Protein AF-A0A3D5VIM2-F1 (afdb_monomer_lite)

Structure (mmCIF, N/CA/C/O backbone):
data_AF-A0A3D5VIM2-F1
#
_entry.id   AF-A0A3D5VIM2-F1
#
loop_
_atom_site.group_PDB
_atom_site.id
_atom_site.type_symbol
_atom_site.label_atom_id
_atom_site.label_alt_id
_atom_site.label_comp_id
_atom_site.label_asym_id
_atom_site.label_entity_id
_atom_site.label_seq_id
_atom_site.pdbx_PDB_ins_code
_atom_site.Cartn_x
_atom_site.Cartn_y
_atom_site.Cartn_z
_atom_site.occupancy
_atom_site.B_iso_or_equiv
_atom_site.auth_seq_id
_atom_site.auth_comp_id
_atom_site.auth_asym_id
_atom_site.auth_atom_id
_atom_site.pdbx_PDB_model_num
ATOM 1 N N . MET A 1 1 ? -27.672 0.582 47.931 1.00 62.47 1 MET A N 1
ATOM 2 C CA . MET A 1 1 ? -27.577 -0.525 46.949 1.00 62.47 1 MET A CA 1
ATOM 3 C C . MET A 1 1 ? -27.860 -0.060 45.521 1.00 62.47 1 MET A C 1
ATOM 5 O O . MET A 1 1 ? -27.093 -0.397 44.631 1.00 62.47 1 MET A O 1
ATOM 9 N N . THR A 1 2 ? -28.867 0.791 45.307 1.00 73.56 2 THR A N 1
ATOM 10 C CA . THR A 1 2 ? -29.268 1.333 43.991 1.00 73.56 2 THR A CA 1
ATOM 11 C C . THR A 1 2 ? -28.146 2.015 43.196 1.00 73.56 2 THR A C 1
ATOM 13 O O . THR A 1 2 ? -28.002 1.738 42.017 1.00 73.56 2 THR A O 1
ATOM 16 N N . LYS A 1 3 ? -27.273 2.815 43.827 1.00 76.06 3 LYS A N 1
ATOM 17 C CA . LYS A 1 3 ? -26.131 3.468 43.142 1.00 76.06 3 LYS A CA 1
ATOM 18 C C . L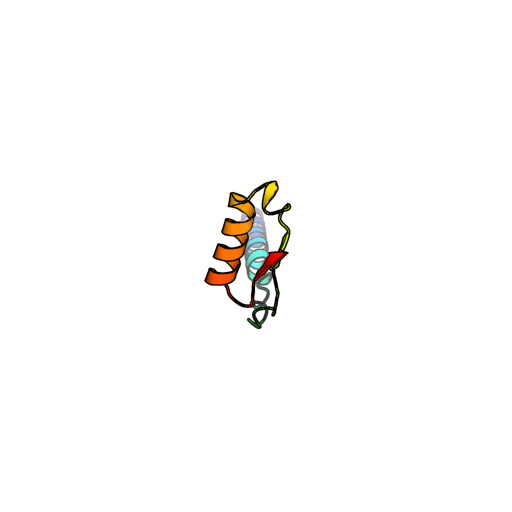YS A 1 3 ? -25.107 2.477 42.563 1.00 76.06 3 LYS A C 1
ATOM 20 O O . LYS A 1 3 ? -24.551 2.718 41.501 1.00 76.06 3 LYS A O 1
ATOM 25 N N . ARG A 1 4 ? -24.882 1.347 43.249 1.00 83.19 4 ARG A N 1
ATOM 26 C CA . ARG A 1 4 ? -23.993 0.268 42.775 1.00 83.19 4 ARG A CA 1
ATOM 27 C C . ARG A 1 4 ? -24.645 -0.529 41.645 1.00 83.19 4 ARG A C 1
ATOM 29 O O . ARG A 1 4 ? -23.963 -0.938 40.719 1.00 83.19 4 ARG A O 1
ATOM 36 N N . LEU A 1 5 ? -25.967 -0.691 41.712 1.00 87.31 5 LEU A N 1
ATOM 37 C CA . LEU A 1 5 ? -26.774 -1.371 40.700 1.00 87.31 5 LEU A CA 1
ATOM 38 C C . LEU A 1 5 ? -26.832 -0.563 39.393 1.00 87.31 5 LEU A C 1
ATOM 40 O O . LEU A 1 5 ? -26.617 -1.121 38.326 1.00 87.31 5 LEU A O 1
ATOM 44 N N . VAL A 1 6 ? -27.002 0.760 39.482 1.00 89.88 6 VAL A N 1
ATOM 45 C CA . VAL A 1 6 ? -26.945 1.671 38.323 1.00 89.88 6 VAL A CA 1
ATOM 46 C C . VAL A 1 6 ? -25.557 1.665 37.673 1.00 89.88 6 VAL A C 1
ATOM 48 O O . VAL A 1 6 ? -25.460 1.605 36.452 1.00 89.88 6 VAL A O 1
ATOM 51 N N . ALA A 1 7 ? -24.483 1.659 38.470 1.00 91.25 7 ALA A N 1
ATOM 52 C CA . ALA A 1 7 ? -23.120 1.564 37.944 1.00 91.25 7 ALA A CA 1
ATOM 53 C C . ALA A 1 7 ? -22.867 0.229 37.217 1.00 91.25 7 ALA A C 1
ATOM 55 O O . ALA A 1 7 ? -22.281 0.218 36.139 1.00 91.25 7 ALA A O 1
ATOM 56 N N . LEU A 1 8 ? -23.363 -0.884 37.767 1.00 91.69 8 LEU A N 1
ATOM 57 C CA . LEU A 1 8 ? -23.257 -2.202 37.135 1.00 91.69 8 LEU A CA 1
ATOM 58 C C . LEU A 1 8 ? -24.012 -2.266 35.803 1.00 91.69 8 LEU A C 1
ATOM 60 O O . LEU A 1 8 ? -23.474 -2.775 34.823 1.00 91.69 8 LEU A O 1
ATOM 64 N N . VAL A 1 9 ? -25.220 -1.701 35.744 1.00 91.88 9 VAL A N 1
ATOM 65 C CA . VAL A 1 9 ? -26.008 -1.622 34.505 1.00 91.88 9 VAL A CA 1
ATOM 66 C C . VAL A 1 9 ? -25.294 -0.771 33.452 1.00 91.88 9 VAL A C 1
ATOM 68 O O . VAL A 1 9 ? -25.229 -1.181 32.297 1.00 91.88 9 VAL A O 1
ATOM 71 N N . LEU A 1 10 ? -24.693 0.361 33.838 1.00 90.69 10 LEU A N 1
ATOM 72 C CA . LEU A 1 10 ? -23.918 1.202 32.919 1.00 90.69 10 LEU A CA 1
ATOM 73 C C . LEU A 1 10 ? -22.693 0.463 32.356 1.00 90.69 10 LEU A C 1
ATOM 75 O O . LEU A 1 10 ? -22.446 0.521 31.154 1.00 90.69 10 LEU A O 1
ATOM 79 N N . CYS A 1 11 ? -21.958 -0.271 33.198 1.00 90.44 11 CYS A N 1
ATOM 80 C CA . CYS A 1 11 ? -20.825 -1.083 32.751 1.00 90.44 11 CYS A CA 1
ATOM 81 C C . CYS A 1 11 ? -21.257 -2.170 31.758 1.00 90.44 11 CYS A C 1
ATOM 83 O O . CYS A 1 11 ? -20.620 -2.340 30.722 1.00 90.44 11 CYS A O 1
ATOM 85 N N . VAL A 1 12 ? -22.356 -2.875 32.033 1.00 90.19 12 VAL A N 1
ATOM 86 C CA . VAL A 1 12 ? -22.892 -3.901 31.121 1.00 90.19 12 VAL A CA 1
ATOM 87 C C . VAL A 1 12 ? -23.342 -3.280 29.793 1.00 90.19 12 VAL A C 1
ATOM 89 O O . VAL A 1 12 ? -23.086 -3.840 28.727 1.00 90.19 12 VAL A O 1
ATOM 92 N N . LEU A 1 13 ? -23.947 -2.094 29.830 1.00 87.75 13 LEU A N 1
ATOM 93 C CA . LEU A 1 13 ? -24.388 -1.381 28.631 1.00 87.75 13 LEU A CA 1
ATOM 94 C C . LEU A 1 13 ? -23.201 -0.926 27.762 1.00 87.75 13 LEU A C 1
ATOM 96 O O . LEU A 1 13 ? -23.244 -1.042 26.540 1.00 87.75 13 LEU A O 1
ATOM 100 N N . MET A 1 14 ? -22.096 -0.499 28.376 1.00 84.88 14 MET A N 1
ATOM 101 C CA . MET A 1 14 ? -20.873 -0.168 27.635 1.00 84.88 14 MET A CA 1
ATOM 102 C C . MET A 1 14 ? -20.183 -1.397 27.032 1.00 84.88 14 MET A C 1
ATOM 104 O O . MET A 1 14 ? -19.700 -1.339 25.903 1.00 84.88 14 MET A O 1
ATOM 108 N N . LEU A 1 15 ? -20.166 -2.523 27.748 1.00 85.50 15 LEU A N 1
ATOM 109 C CA . LEU A 1 15 ? -19.575 -3.769 27.247 1.00 85.50 15 LEU A CA 1
ATOM 110 C C . LEU A 1 15 ? -20.382 -4.367 26.083 1.00 85.50 15 LEU A C 1
ATOM 112 O O . LEU A 1 15 ? -19.805 -4.895 25.134 1.00 85.50 15 LEU A O 1
ATOM 116 N N . THR A 1 16 ? -21.710 -4.249 26.122 1.00 80.75 16 THR A N 1
ATOM 117 C CA . THR A 1 16 ? -22.592 -4.734 25.047 1.00 80.75 16 THR A CA 1
ATOM 118 C C . THR A 1 16 ? -22.503 -3.883 23.781 1.00 80.75 16 THR A C 1
ATOM 120 O O . THR A 1 16 ? -22.564 -4.441 22.688 1.00 80.75 16 THR A O 1
ATOM 123 N N . ALA A 1 17 ? -22.258 -2.574 23.894 1.00 79.69 17 ALA A N 1
ATOM 124 C CA . ALA A 1 17 ? -22.015 -1.707 22.737 1.00 79.69 17 ALA A CA 1
ATOM 125 C C . ALA A 1 17 ? -20.753 -2.107 21.945 1.00 79.69 17 ALA A C 1
ATOM 127 O O . ALA A 1 17 ? -20.777 -2.118 20.716 1.00 79.69 17 ALA A O 1
ATOM 128 N N . LEU A 1 18 ? -19.669 -2.496 22.630 1.00 73.75 18 LEU A N 1
ATOM 129 C CA . LEU A 1 18 ? -18.443 -2.968 21.969 1.00 73.75 18 LEU A CA 1
ATOM 130 C C . LEU A 1 18 ? -18.638 -4.309 21.247 1.00 73.75 18 LEU A C 1
ATOM 132 O O . LEU A 1 18 ? -18.069 -4.518 20.181 1.00 73.75 18 LEU A O 1
ATOM 136 N N . ALA A 1 19 ? -19.442 -5.211 21.813 1.00 74.56 19 ALA A N 1
ATOM 137 C CA . ALA A 1 19 ? -19.713 -6.516 21.211 1.00 74.56 19 ALA A CA 1
ATOM 138 C C . ALA A 1 19 ? -20.739 -6.454 20.060 1.00 74.56 19 ALA A C 1
ATOM 140 O O . ALA A 1 19 ? -20.705 -7.305 19.173 1.00 74.56 19 ALA A O 1
ATOM 141 N N . ALA A 1 20 ? -21.639 -5.463 20.065 1.00 67.25 20 ALA A N 1
ATOM 142 C CA . ALA A 1 20 ? -22.694 -5.304 19.060 1.00 67.25 20 ALA A CA 1
ATOM 143 C C . ALA A 1 20 ? -22.207 -4.677 17.741 1.00 67.25 20 ALA A C 1
ATOM 145 O O . ALA A 1 20 ? -22.803 -4.926 16.698 1.00 67.25 20 ALA A O 1
ATOM 146 N N . CYS A 1 21 ? -21.095 -3.934 17.748 1.00 68.06 21 CYS A N 1
ATOM 147 C CA . CYS A 1 21 ? -20.434 -3.440 16.530 1.00 68.06 21 CYS A CA 1
ATOM 148 C C . CYS A 1 21 ? -19.575 -4.512 15.833 1.00 68.06 21 CYS A C 1
ATOM 150 O O . CYS A 1 21 ? -18.551 -4.199 15.225 1.00 68.06 21 CYS A O 1
ATOM 152 N N . ARG A 1 22 ? -19.970 -5.786 15.913 1.00 64.31 22 ARG A N 1
ATOM 153 C CA . ARG A 1 22 ? -19.375 -6.835 15.090 1.00 64.31 22 ARG A CA 1
ATOM 154 C C . ARG A 1 22 ? -20.029 -6.785 13.714 1.00 64.31 22 ARG A C 1
ATOM 156 O O . ARG A 1 22 ? -21.008 -7.476 13.462 1.00 64.31 22 ARG A O 1
ATOM 163 N N . THR A 1 23 ? -19.495 -5.945 12.835 1.00 65.38 23 THR A N 1
ATOM 164 C CA . THR A 1 23 ? -19.665 -6.127 11.394 1.00 65.38 23 THR A CA 1
ATOM 165 C C . THR A 1 23 ? -19.161 -7.530 11.065 1.00 65.38 23 THR A C 1
ATOM 167 O O . THR A 1 23 ? -18.050 -7.894 11.466 1.00 65.38 23 THR A O 1
ATOM 170 N N . ASP A 1 24 ? -19.974 -8.339 10.386 1.00 64.25 24 ASP A N 1
ATOM 171 C CA . ASP A 1 24 ? -19.473 -9.546 9.733 1.00 64.25 24 ASP A CA 1
ATOM 172 C C . ASP A 1 24 ? -18.217 -9.172 8.932 1.00 64.25 24 ASP A C 1
ATOM 174 O O . ASP A 1 24 ? -18.171 -8.064 8.375 1.00 64.25 24 ASP A O 1
ATOM 178 N N . PRO A 1 25 ? -17.168 -10.019 8.902 1.00 60.09 25 PRO A N 1
ATOM 179 C CA . PRO A 1 25 ? -16.054 -9.751 8.011 1.00 60.09 25 PRO A CA 1
ATOM 180 C C . PRO A 1 25 ? -16.657 -9.568 6.624 1.00 60.09 25 PRO A C 1
ATOM 182 O O . PRO A 1 25 ? -17.414 -10.429 6.169 1.00 60.09 25 PRO A O 1
ATOM 185 N N . ALA A 1 26 ? -16.376 -8.419 6.001 1.00 60.53 26 ALA A N 1
ATOM 186 C CA . ALA A 1 26 ? -16.690 -8.204 4.601 1.00 60.53 26 ALA A CA 1
ATOM 187 C C . ALA A 1 26 ? -16.293 -9.488 3.873 1.00 60.53 26 ALA A C 1
ATOM 189 O O . ALA A 1 26 ? -15.170 -9.972 4.063 1.00 60.53 26 ALA A O 1
ATOM 190 N N . THR A 1 27 ? -17.258 -10.095 3.177 1.00 54.88 27 THR A N 1
ATOM 191 C CA . THR A 1 27 ? -17.049 -11.325 2.420 1.00 54.88 27 THR A CA 1
ATOM 192 C C . THR A 1 27 ? -15.724 -11.192 1.694 1.00 54.88 27 THR A C 1
ATOM 194 O O . THR A 1 27 ? -15.486 -10.188 1.026 1.00 54.88 27 THR A O 1
ATOM 197 N N . SER A 1 28 ? -14.830 -12.154 1.929 1.00 55.94 28 SER A N 1
ATOM 198 C CA . SER A 1 28 ? -13.469 -12.201 1.395 1.00 55.94 28 SER A CA 1
ATOM 199 C C . SER A 1 28 ? -13.453 -12.460 -0.113 1.00 55.94 28 SER A C 1
ATOM 201 O O . SER A 1 28 ? -12.712 -13.315 -0.588 1.00 55.94 28 SER A O 1
ATOM 203 N N . ASP A 1 29 ? -14.249 -11.714 -0.872 1.00 58.66 29 ASP A N 1
ATOM 204 C CA . ASP A 1 29 ? -13.866 -11.377 -2.227 1.00 58.66 29 ASP A CA 1
ATOM 205 C C . ASP A 1 29 ? -12.665 -10.454 -2.046 1.00 58.66 29 ASP A C 1
ATOM 207 O O . ASP A 1 29 ? -12.829 -9.274 -1.736 1.00 58.66 29 ASP A O 1
ATOM 211 N N . GLU A 1 30 ? -11.448 -11.011 -2.100 1.00 64.31 30 GLU A N 1
ATOM 212 C CA . GLU A 1 30 ? -10.248 -10.188 -2.231 1.00 64.31 30 GLU A CA 1
ATOM 213 C C . GLU A 1 30 ? -10.538 -9.217 -3.377 1.00 64.31 30 GLU A C 1
ATOM 215 O O . GLU A 1 30 ? -10.710 -9.682 -4.509 1.00 64.31 30 GLU A O 1
ATOM 220 N N . PRO A 1 31 ? -10.688 -7.902 -3.119 1.00 65.56 31 PRO A N 1
ATOM 221 C CA . PRO A 1 31 ? -11.038 -6.995 -4.191 1.00 65.56 31 PRO A CA 1
ATOM 222 C C . PRO A 1 31 ? -9.961 -7.141 -5.263 1.00 65.56 31 PRO A C 1
ATOM 224 O O . PRO A 1 31 ? -8.770 -7.090 -4.956 1.00 65.56 31 PRO A O 1
ATOM 227 N N . GLU A 1 32 ? -10.352 -7.393 -6.510 1.00 78.31 32 GLU A N 1
ATOM 228 C CA . GLU A 1 32 ? -9.387 -7.477 -7.599 1.00 78.31 32 GLU A CA 1
ATOM 229 C C . GLU A 1 32 ? -8.843 -6.064 -7.840 1.00 78.31 32 GLU A C 1
ATOM 231 O O . GLU A 1 32 ? -9.449 -5.243 -8.526 1.00 78.31 32 GLU A O 1
ATOM 236 N N . TYR A 1 33 ? -7.720 -5.744 -7.197 1.00 81.81 33 TYR A N 1
ATOM 237 C CA . TYR A 1 33 ? -7.064 -4.448 -7.302 1.00 81.81 33 TYR A CA 1
ATOM 238 C C . TYR A 1 33 ? -5.676 -4.587 -7.923 1.00 81.81 33 TYR A C 1
ATOM 240 O O . TYR A 1 33 ? -4.974 -5.586 -7.749 1.00 81.81 33 TYR A O 1
ATOM 248 N N . LYS A 1 34 ? -5.265 -3.533 -8.631 1.00 89.44 34 LYS A N 1
ATOM 249 C CA . LYS A 1 34 ? -3.921 -3.377 -9.188 1.00 89.44 34 LYS A CA 1
ATOM 250 C C . LYS A 1 34 ? -3.270 -2.150 -8.570 1.00 89.44 34 LYS A C 1
ATOM 252 O O . LYS A 1 34 ? -3.913 -1.112 -8.434 1.00 89.44 34 LYS A O 1
ATOM 257 N N . ILE A 1 35 ? -2.002 -2.269 -8.204 1.00 90.12 35 ILE A N 1
ATOM 258 C CA . ILE A 1 35 ? -1.192 -1.178 -7.662 1.00 90.12 35 ILE A CA 1
ATOM 259 C C . ILE A 1 35 ? -0.257 -0.697 -8.771 1.00 90.12 35 ILE A C 1
ATOM 261 O O . ILE A 1 35 ? 0.545 -1.473 -9.288 1.00 90.12 35 ILE A O 1
ATOM 265 N N . GLY A 1 36 ? -0.368 0.580 -9.136 1.00 91.94 36 GLY A N 1
ATOM 266 C CA . GLY A 1 36 ? 0.543 1.234 -10.072 1.00 91.94 36 GLY A CA 1
ATOM 267 C C . GLY A 1 36 ? 1.776 1.784 -9.354 1.00 91.94 36 GLY A C 1
ATOM 268 O O . GLY A 1 36 ? 1.625 2.545 -8.399 1.00 91.94 36 GLY A O 1
ATOM 269 N N . ILE A 1 37 ? 2.976 1.431 -9.812 1.00 91.00 37 ILE A N 1
ATOM 270 C CA . ILE A 1 37 ? 4.243 2.033 -9.376 1.00 91.00 37 ILE A CA 1
ATOM 271 C C . ILE A 1 37 ? 4.759 2.891 -10.532 1.00 91.00 37 ILE A C 1
ATOM 273 O O . ILE A 1 37 ? 5.096 2.355 -11.585 1.00 91.00 37 ILE A O 1
ATOM 277 N N . ILE A 1 38 ? 4.785 4.211 -10.342 1.00 90.88 38 ILE A N 1
ATOM 278 C CA . ILE A 1 38 ? 5.287 5.168 -11.336 1.00 90.88 38 ILE A CA 1
ATOM 279 C C . ILE A 1 38 ? 6.674 5.607 -10.894 1.00 90.88 38 ILE A C 1
ATOM 281 O O . ILE A 1 38 ? 6.827 6.157 -9.799 1.00 90.88 38 ILE A O 1
ATOM 285 N N . THR A 1 39 ? 7.664 5.354 -11.739 1.00 90.25 39 THR A N 1
ATOM 286 C CA . THR A 1 39 ? 9.057 5.738 -11.486 1.00 90.25 39 THR A CA 1
ATOM 287 C C . THR A 1 39 ? 9.489 6.880 -12.402 1.00 90.25 39 THR A C 1
ATOM 289 O O . THR A 1 39 ? 8.808 7.217 -13.372 1.00 90.25 39 THR A O 1
ATOM 292 N N . GLY A 1 40 ? 10.607 7.531 -12.065 1.00 85.69 40 GLY A N 1
ATOM 293 C CA . GLY A 1 40 ? 11.275 8.439 -12.995 1.00 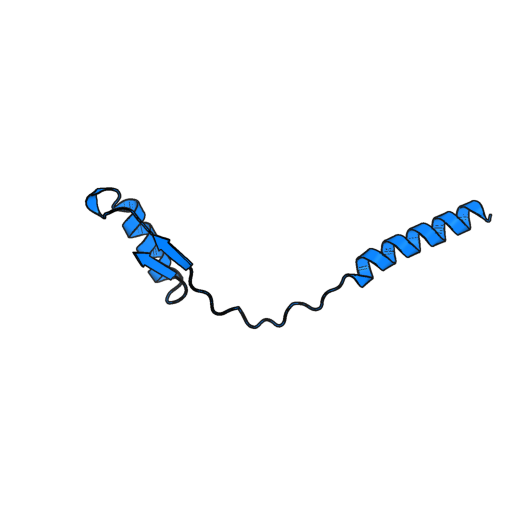85.69 40 GLY A CA 1
ATOM 294 C C . GLY A 1 40 ? 11.820 7.684 -14.209 1.00 85.69 40 GLY A C 1
ATOM 295 O O . GLY A 1 40 ? 11.695 6.467 -14.330 1.00 85.69 40 GLY A O 1
ATOM 296 N N . THR A 1 41 ? 12.470 8.395 -15.128 1.00 84.94 41 THR A N 1
ATOM 297 C CA . THR A 1 41 ? 13.146 7.693 -16.228 1.00 84.94 41 THR A CA 1
ATOM 298 C C . THR A 1 41 ? 14.266 6.803 -15.685 1.00 84.94 41 THR A C 1
ATOM 300 O O . THR A 1 41 ? 14.915 7.132 -14.694 1.00 84.94 41 THR A O 1
ATOM 303 N N . VAL A 1 42 ? 14.554 5.715 -16.393 1.00 82.25 42 VAL A N 1
ATOM 304 C CA . VAL A 1 42 ? 15.667 4.795 -16.101 1.00 82.25 42 VAL A CA 1
ATOM 305 C C . VAL A 1 42 ? 16.996 5.551 -15.901 1.00 82.25 42 VAL A C 1
ATOM 307 O O . VAL A 1 42 ? 17.792 5.229 -15.028 1.00 82.25 42 VAL A O 1
ATOM 310 N N . SER A 1 43 ? 17.206 6.640 -16.648 1.00 81.56 43 SER A N 1
ATOM 311 C CA . SER A 1 43 ? 18.405 7.486 -16.556 1.00 81.56 43 SER A CA 1
ATOM 312 C C . SER A 1 43 ? 18.441 8.430 -15.348 1.00 81.56 43 SER A C 1
ATOM 314 O O . SER A 1 43 ? 19.489 9.008 -15.071 1.00 81.56 43 SER A O 1
ATOM 31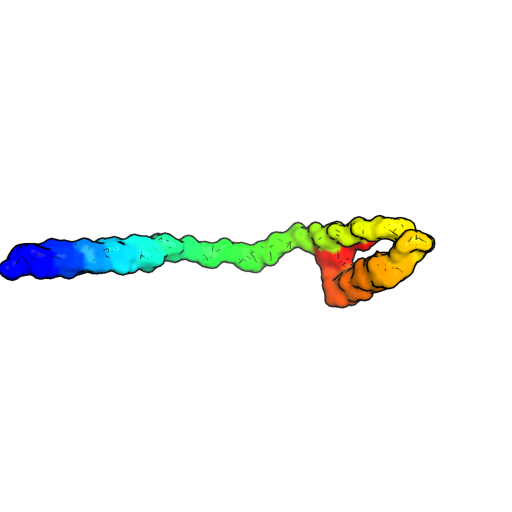6 N N . GLN A 1 44 ? 17.316 8.628 -14.659 1.00 80.06 44 GLN A N 1
ATOM 317 C CA . GLN A 1 44 ? 17.207 9.459 -13.456 1.00 80.06 44 GLN A CA 1
ATOM 318 C C . GLN A 1 44 ? 17.298 8.633 -12.169 1.00 80.06 44 GLN A C 1
ATOM 320 O O . GLN A 1 44 ? 17.746 9.165 -11.157 1.00 80.06 44 GLN A O 1
ATOM 325 N N . GLY A 1 45 ? 16.918 7.353 -12.218 1.00 81.81 45 GLY A N 1
ATOM 326 C CA . GLY A 1 45 ? 16.841 6.488 -11.042 1.00 81.81 45 GLY A CA 1
ATOM 327 C C . GLY A 1 45 ? 16.713 5.010 -11.405 1.00 81.81 45 GLY A C 1
ATOM 328 O O . GLY A 1 45 ? 15.663 4.406 -11.204 1.00 81.81 45 GLY A O 1
ATOM 329 N N . GLU A 1 46 ? 17.791 4.414 -11.926 1.00 87.50 46 GLU A N 1
ATOM 330 C CA . GLU A 1 46 ? 17.856 2.980 -12.272 1.00 87.50 46 G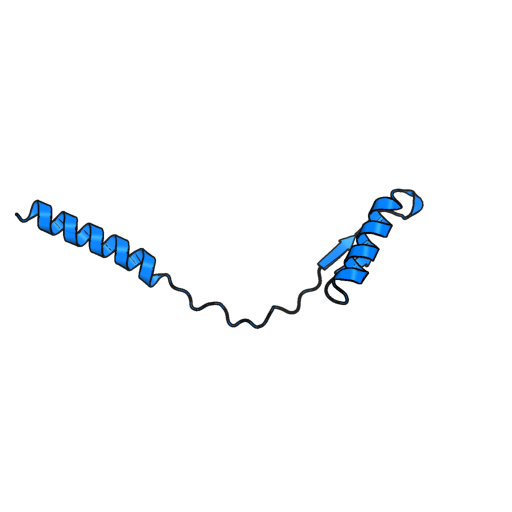LU A CA 1
ATOM 331 C C . GLU A 1 46 ? 17.445 2.089 -11.092 1.00 87.50 46 GLU A C 1
ATOM 333 O O . GLU A 1 46 ? 16.714 1.116 -11.263 1.00 87.50 46 GLU A O 1
ATOM 338 N N . GLU A 1 47 ? 17.876 2.442 -9.879 1.00 89.06 47 GLU A N 1
ATOM 339 C CA . GLU A 1 47 ? 17.566 1.681 -8.667 1.00 89.06 47 GLU A CA 1
ATOM 340 C C . GLU A 1 47 ? 16.055 1.623 -8.392 1.00 89.06 47 GLU A C 1
ATOM 342 O O . GLU A 1 47 ? 15.532 0.579 -8.001 1.00 89.06 47 GLU A O 1
ATOM 347 N N . GLU A 1 48 ? 15.335 2.715 -8.650 1.00 87.56 48 GLU A N 1
ATOM 348 C CA . GLU A 1 48 ? 13.891 2.829 -8.425 1.00 87.56 48 GLU A CA 1
ATOM 349 C C . GLU A 1 48 ? 13.111 2.056 -9.496 1.00 87.56 48 GLU A C 1
ATOM 351 O O . GLU A 1 48 ? 12.168 1.329 -9.170 1.00 87.56 48 GLU A O 1
ATOM 356 N N . TYR A 1 49 ? 13.551 2.142 -10.756 1.00 90.81 49 TYR A N 1
ATOM 357 C CA . TYR A 1 49 ? 12.995 1.375 -11.875 1.00 90.81 49 TYR A CA 1
ATOM 358 C C . TYR A 1 49 ? 13.169 -0.139 -11.672 1.00 90.81 49 TYR A C 1
ATOM 360 O O . TYR A 1 49 ? 12.219 -0.917 -11.805 1.00 90.81 49 TYR A O 1
ATOM 368 N N . GLN A 1 50 ? 14.369 -0.567 -11.269 1.00 91.75 50 GLN A N 1
ATOM 369 C CA . GLN A 1 50 ? 14.671 -1.961 -10.933 1.00 91.75 50 GLN A CA 1
ATOM 370 C C . GLN A 1 50 ? 13.843 -2.438 -9.739 1.00 91.75 50 GLN A C 1
ATOM 372 O O . GLN A 1 50 ? 13.284 -3.537 -9.765 1.00 91.75 50 GLN A O 1
ATOM 377 N N . ALA A 1 51 ? 13.721 -1.618 -8.692 1.00 92.00 51 ALA A N 1
ATOM 378 C CA . ALA A 1 51 ? 12.896 -1.944 -7.536 1.00 92.00 51 ALA A CA 1
ATOM 379 C C . ALA A 1 51 ? 11.422 -2.133 -7.929 1.00 92.00 51 ALA A C 1
ATOM 381 O O . ALA A 1 51 ? 10.802 -3.108 -7.498 1.00 92.00 51 ALA A O 1
ATOM 382 N N . ALA A 1 52 ? 10.875 -1.271 -8.789 1.00 90.62 52 ALA A N 1
ATOM 383 C CA . ALA A 1 52 ? 9.516 -1.406 -9.304 1.00 90.62 52 ALA A CA 1
ATOM 384 C C . ALA A 1 52 ? 9.328 -2.724 -10.078 1.00 90.62 52 ALA A C 1
ATOM 386 O O . ALA A 1 52 ? 8.379 -3.467 -9.805 1.00 90.62 52 ALA A O 1
ATOM 387 N N . HIS A 1 53 ? 10.266 -3.078 -10.962 1.00 89.75 53 HIS A N 1
ATOM 388 C CA . HIS A 1 53 ? 10.229 -4.352 -11.694 1.00 89.75 53 HIS A CA 1
ATOM 389 C C . HIS A 1 53 ? 10.360 -5.575 -10.792 1.00 89.75 53 HIS A C 1
ATOM 391 O O . HIS A 1 53 ? 9.649 -6.562 -10.983 1.00 89.75 53 HIS A O 1
ATOM 397 N N . ASN A 1 54 ? 11.200 -5.512 -9.761 1.00 93.31 54 ASN A N 1
ATOM 398 C CA . ASN A 1 54 ? 11.315 -6.585 -8.772 1.00 93.31 54 ASN A CA 1
ATOM 399 C C . ASN A 1 54 ? 9.999 -6.785 -8.005 1.00 93.31 54 ASN A C 1
ATOM 401 O O . ASN A 1 54 ? 9.614 -7.917 -7.694 1.00 93.31 54 ASN A O 1
ATOM 405 N N . MET A 1 55 ? 9.267 -5.701 -7.738 1.00 90.25 55 MET A N 1
ATOM 406 C CA . MET A 1 55 ? 7.938 -5.765 -7.129 1.00 90.25 55 MET A CA 1
ATOM 407 C C . MET A 1 55 ? 6.900 -6.348 -8.095 1.00 90.25 55 MET A C 1
ATOM 409 O O . MET A 1 55 ? 6.089 -7.176 -7.675 1.00 90.25 55 MET A O 1
ATOM 413 N N . ALA A 1 56 ? 6.965 -6.010 -9.385 1.00 90.81 56 ALA A N 1
ATOM 414 C CA . ALA A 1 56 ? 6.144 -6.651 -10.411 1.00 90.81 56 ALA A CA 1
ATOM 415 C C . ALA A 1 56 ? 6.424 -8.156 -10.531 1.00 90.81 56 ALA A C 1
ATOM 417 O O . ALA A 1 56 ? 5.489 -8.953 -10.560 1.00 90.81 56 ALA A O 1
ATOM 418 N N . ALA A 1 57 ? 7.691 -8.571 -10.497 1.00 90.69 57 ALA A N 1
ATOM 419 C CA . ALA A 1 57 ? 8.071 -9.982 -10.527 1.00 90.69 57 ALA A CA 1
ATOM 420 C C . ALA A 1 57 ? 7.571 -10.752 -9.290 1.00 90.69 57 ALA A C 1
ATOM 422 O O . ALA A 1 57 ? 7.134 -11.897 -9.404 1.00 90.69 57 ALA A O 1
ATOM 423 N N . LYS A 1 58 ? 7.600 -10.123 -8.108 1.00 90.75 58 LYS A N 1
ATOM 424 C CA . LYS A 1 58 ? 7.186 -10.750 -6.844 1.00 90.75 58 LYS A CA 1
ATOM 425 C C . LYS A 1 58 ? 5.668 -10.900 -6.701 1.00 90.75 58 LYS A C 1
ATOM 427 O O . LYS A 1 58 ? 5.211 -11.882 -6.121 1.00 90.75 58 LYS A O 1
ATOM 432 N N . TYR A 1 59 ? 4.896 -9.927 -7.180 1.00 87.31 59 TYR A N 1
ATOM 433 C CA . TYR A 1 59 ? 3.444 -9.857 -6.957 1.00 87.31 59 TYR A CA 1
ATOM 434 C C . TYR A 1 59 ? 2.611 -10.034 -8.240 1.00 87.31 59 TYR A C 1
ATOM 436 O O . TYR A 1 59 ? 1.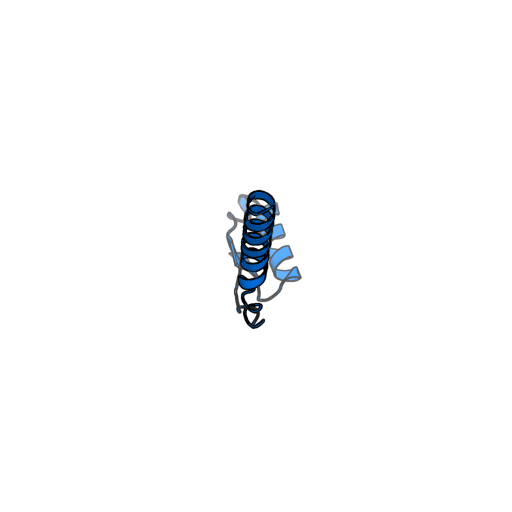379 -10.037 -8.182 1.00 87.31 59 TYR A O 1
ATOM 444 N N . GLY A 1 60 ? 3.265 -10.221 -9.388 1.00 85.56 60 GLY A N 1
ATOM 445 C CA . GLY A 1 60 ? 2.642 -10.531 -10.671 1.00 85.56 60 GLY A CA 1
ATOM 446 C C . GLY A 1 60 ? 1.650 -9.463 -11.128 1.00 85.56 60 GLY A C 1
ATOM 447 O O . GLY A 1 60 ? 1.885 -8.267 -10.984 1.00 85.56 60 GLY A O 1
ATOM 448 N N . ALA A 1 61 ? 0.495 -9.906 -11.634 1.00 82.31 61 ALA A N 1
ATOM 449 C CA . ALA A 1 61 ? -0.553 -9.045 -12.197 1.00 82.31 61 ALA A CA 1
ATOM 450 C C . ALA A 1 61 ? -1.181 -8.043 -11.203 1.00 82.31 61 ALA A C 1
ATOM 452 O O . ALA A 1 61 ? -1.963 -7.183 -11.616 1.00 82.31 61 ALA A O 1
ATOM 453 N N . LYS A 1 62 ? -0.844 -8.142 -9.909 1.00 86.31 62 LYS A N 1
ATOM 454 C CA . LYS A 1 62 ? -1.255 -7.194 -8.866 1.00 86.31 62 LYS A CA 1
ATOM 455 C C . LYS A 1 62 ? -0.468 -5.879 -8.933 1.00 86.31 62 LYS A C 1
ATOM 457 O O . LYS A 1 62 ? -0.955 -4.872 -8.426 1.00 86.31 62 LYS A O 1
ATOM 462 N N . ILE A 1 63 ? 0.714 -5.865 -9.553 1.00 88.31 63 ILE A N 1
ATOM 463 C CA . ILE A 1 63 ? 1.555 -4.672 -9.703 1.00 88.31 63 ILE A CA 1
ATOM 464 C C . ILE A 1 63 ? 1.692 -4.323 -11.185 1.00 88.31 63 ILE A C 1
ATOM 466 O O . ILE A 1 63 ? 1.949 -5.188 -12.020 1.00 88.31 63 ILE A O 1
ATOM 470 N N . VAL A 1 64 ? 1.546 -3.041 -11.503 1.00 88.12 64 VAL A N 1
ATOM 471 C CA . VAL A 1 64 ? 1.788 -2.480 -12.837 1.00 88.12 64 VAL A CA 1
ATOM 472 C C . VAL A 1 64 ? 2.840 -1.386 -12.698 1.00 88.12 64 VAL A C 1
ATOM 474 O O . VAL A 1 64 ? 2.701 -0.513 -11.848 1.00 88.12 64 VAL A O 1
ATOM 477 N N . THR A 1 65 ? 3.893 -1.430 -13.508 1.00 86.19 6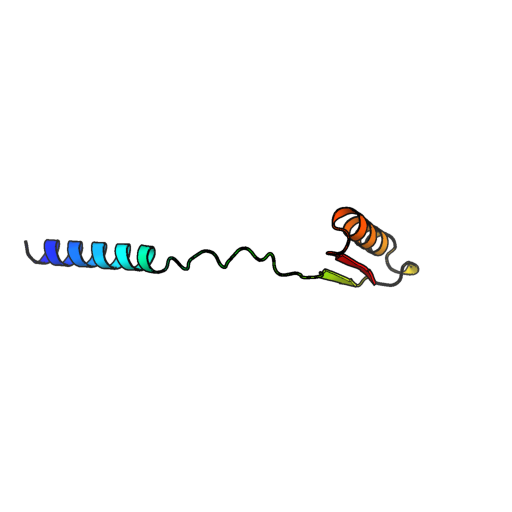5 THR A N 1
ATOM 478 C CA . THR A 1 65 ? 5.015 -0.479 -13.449 1.00 86.19 65 THR A CA 1
ATOM 479 C C . THR A 1 65 ? 5.054 0.386 -14.703 1.00 86.19 65 THR A C 1
ATOM 481 O O . THR A 1 65 ? 4.825 -0.139 -15.797 1.00 86.19 65 THR A O 1
ATOM 484 N N . ALA A 1 66 ? 5.361 1.676 -14.549 1.00 75.88 66 ALA A N 1
ATOM 485 C CA . ALA A 1 66 ? 5.539 2.637 -15.639 1.00 75.88 66 ALA A CA 1
ATOM 486 C C . ALA A 1 66 ? 6.764 3.532 -15.412 1.00 75.88 66 ALA A C 1
ATOM 488 O O . ALA A 1 66 ? 7.042 3.885 -14.236 1.00 75.88 66 ALA A O 1
#

Radius of gyration: 25.77 Å; chains: 1; bounding box: 48×22×64 Å

Sequence (66 aa):
MTKRLVALVLCVLMLTALAACRTDPATSDEPEYKIGIITGTVSQGEEEYQAAHNMAAKYGAKIVTA

Foldseek 3Di:
DVVVVVVVVVVVVVVVVVVVPPDPPDPPPVPLAAAEDEDDDCVVCVPSQVVLVVVCVVPPRNYDYD

pLDDT: mean 81.66, std 10.78, range [54.88, 93.31]

Secondary structure (DSSP, 8-state):
-HHHHHHHHHHHHHHHHHHHT-PPP---------EEE----TTT-HHHHHHHHHHHHHHGGGEEE-